Protein AF-A0A6S7K090-F1 (afdb_monomer_lite)

Foldseek 3Di:
DDPPDPPPVVNVVVVLVVVVVVVQVVCVVVVNHCPDQDADPNHRDSPVLLQVVQVVCVHLVNCVVVVVLVVSQVVVVDDPVCPCSSVVSNVSVVD

Secondary structure (DSSP, 8-state):
--------HHHHHHHHHHHHHHHHHHHHHTT----SPPEETTEE--HHHHHHHHHHTTHHHHHHHTTTHHHHHHHTT--TT-TTHHHHHHHHHH-

Structure (mmCIF, N/CA/C/O backbone):
data_AF-A0A6S7K090-F1
#
_entry.id   AF-A0A6S7K090-F1
#
loop_
_atom_site.group_PDB
_atom_site.id
_atom_site.type_symbol
_atom_site.label_atom_id
_atom_site.label_alt_id
_atom_site.label_comp_id
_atom_site.label_asym_id
_atom_site.label_entity_id
_atom_site.label_seq_id
_atom_site.pdbx_PDB_ins_code
_atom_site.Cartn_x
_atom_site.Cartn_y
_atom_site.Cartn_z
_atom_site.occupancy
_atom_site.B_iso_or_equiv
_atom_site.auth_seq_id
_atom_site.auth_comp_id
_atom_site.auth_asym_id
_atom_site.auth_atom_id
_atom_site.pdbx_PDB_model_num
ATOM 1 N N . MET A 1 1 ? -29.541 4.407 -5.573 1.00 39.22 1 MET A N 1
ATOM 2 C CA . MET A 1 1 ? -28.866 4.342 -4.260 1.00 39.22 1 MET A CA 1
ATOM 3 C C . MET A 1 1 ? -27.408 3.984 -4.512 1.00 39.22 1 MET A C 1
ATOM 5 O O . MET A 1 1 ? -27.128 2.824 -4.765 1.00 39.22 1 MET A O 1
ATOM 9 N N . ALA A 1 2 ? -26.508 4.966 -4.581 1.00 41.56 2 ALA A N 1
ATOM 10 C CA . ALA A 1 2 ? -25.066 4.725 -4.714 1.00 41.56 2 ALA A CA 1
ATOM 11 C C . ALA A 1 2 ? -24.297 5.983 -4.275 1.00 41.56 2 ALA A C 1
ATOM 13 O O . ALA A 1 2 ? -23.654 6.654 -5.076 1.00 41.56 2 ALA A O 1
ATOM 14 N N . GLU A 1 3 ? -24.404 6.339 -2.995 1.00 35.50 3 GLU A N 1
ATOM 15 C CA . GLU A 1 3 ? -23.529 7.340 -2.379 1.00 35.50 3 GLU A CA 1
ATOM 16 C C . GLU A 1 3 ? -22.169 6.689 -2.095 1.00 35.50 3 GLU A C 1
ATOM 18 O O . GLU A 1 3 ? -21.863 6.218 -1.001 1.00 35.50 3 GLU A O 1
ATOM 23 N N . GLY A 1 4 ? -21.366 6.589 -3.154 1.00 44.19 4 GLY A N 1
ATOM 24 C CA . GLY A 1 4 ? -20.005 6.070 -3.130 1.00 44.19 4 GLY A CA 1
ATOM 25 C C . GLY A 1 4 ? -19.036 7.043 -2.460 1.00 44.19 4 GLY A C 1
ATOM 26 O O . GLY A 1 4 ? -18.413 7.872 -3.111 1.00 44.19 4 GLY A O 1
ATOM 27 N N . THR A 1 5 ? -18.889 6.880 -1.145 1.00 49.28 5 THR A N 1
ATOM 28 C CA . THR A 1 5 ? -17.651 7.075 -0.369 1.00 49.28 5 THR A CA 1
ATOM 29 C C . THR A 1 5 ? -17.021 8.475 -0.330 1.00 49.28 5 THR A C 1
ATOM 31 O O . THR A 1 5 ? -15.900 8.676 -0.792 1.00 49.28 5 THR A O 1
ATOM 34 N N . ARG A 1 6 ? -17.620 9.396 0.434 1.00 50.12 6 ARG A N 1
ATOM 35 C CA . ARG A 1 6 ? -16.812 10.246 1.330 1.00 50.12 6 ARG A CA 1
ATOM 36 C C . ARG A 1 6 ? -16.534 9.436 2.598 1.00 50.12 6 ARG A C 1
ATOM 38 O O . ARG A 1 6 ? -17.214 9.619 3.601 1.00 50.12 6 ARG A O 1
ATOM 45 N N . LYS A 1 7 ? -15.611 8.467 2.552 1.00 55.78 7 LYS A N 1
ATOM 46 C CA . LYS A 1 7 ? -15.206 7.783 3.791 1.00 55.78 7 LYS A CA 1
ATOM 47 C C . LYS A 1 7 ? -14.554 8.834 4.682 1.00 55.78 7 LYS A C 1
ATOM 49 O O . LYS A 1 7 ? -13.500 9.363 4.335 1.00 55.78 7 LYS A O 1
ATOM 54 N N . ASN A 1 8 ? -15.218 9.175 5.783 1.00 73.50 8 ASN A N 1
ATOM 55 C CA . ASN A 1 8 ? -14.687 10.095 6.778 1.00 73.50 8 ASN A CA 1
ATOM 56 C C . ASN A 1 8 ? -13.266 9.637 7.158 1.00 73.50 8 ASN A C 1
ATOM 58 O O . ASN A 1 8 ? -13.067 8.436 7.361 1.00 73.50 8 ASN A O 1
ATOM 62 N N . PRO A 1 9 ? -12.280 10.544 7.277 1.00 73.38 9 PRO A N 1
ATOM 63 C CA . PRO A 1 9 ? -10.889 10.174 7.564 1.00 73.38 9 PRO A CA 1
ATOM 64 C C . PRO A 1 9 ? -10.753 9.300 8.823 1.00 73.38 9 PRO A C 1
ATOM 66 O O . PRO A 1 9 ? -9.903 8.415 8.884 1.00 73.38 9 PRO A O 1
ATOM 69 N N . LEU A 1 10 ? -11.665 9.471 9.784 1.00 79.00 10 LEU A N 1
ATOM 70 C CA . LEU A 1 10 ? -11.775 8.651 10.991 1.00 79.00 10 LEU A CA 1
ATOM 71 C C . LEU A 1 10 ? -12.123 7.181 10.705 1.00 79.00 10 LEU A C 1
ATOM 73 O O . LEU A 1 10 ? -11.593 6.283 11.352 1.00 79.00 10 LEU A O 1
ATOM 77 N N . GLU A 1 11 ? -13.011 6.910 9.748 1.00 82.50 11 GLU A N 1
ATOM 78 C CA . GLU A 1 11 ? -13.408 5.542 9.395 1.00 82.50 11 GLU A CA 1
ATOM 79 C C . GLU A 1 11 ? -12.286 4.824 8.646 1.00 82.50 11 GLU A C 1
ATOM 81 O O . GLU A 1 11 ? -11.952 3.687 8.978 1.00 82.50 11 GLU A O 1
ATOM 86 N N . TYR A 1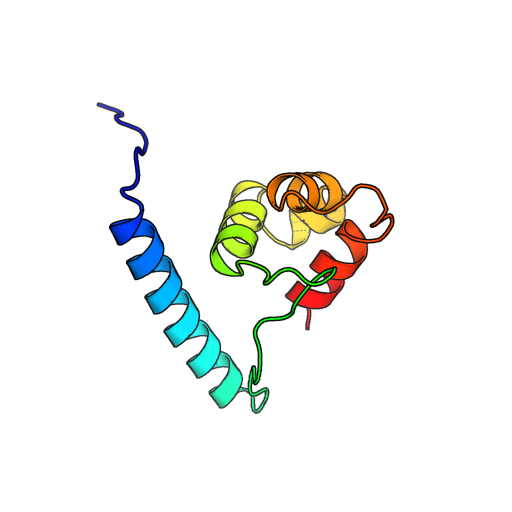 12 ? -11.635 5.523 7.709 1.00 83.00 12 TYR A N 1
ATOM 87 C CA . TYR A 1 12 ? -10.440 5.014 7.036 1.00 83.00 12 TYR A CA 1
ATOM 88 C C . TYR A 1 12 ? -9.353 4.642 8.047 1.00 83.00 12 TYR A C 1
ATOM 90 O O . TYR A 1 12 ? -8.784 3.557 7.971 1.00 83.00 12 TYR A O 1
ATOM 98 N N . GLN A 1 13 ? -9.106 5.507 9.035 1.00 82.62 13 GLN A N 1
ATOM 99 C CA . GLN A 1 13 ? -8.105 5.254 10.067 1.00 82.62 13 GLN A CA 1
ATOM 100 C C . GLN A 1 13 ? -8.454 4.046 10.947 1.00 82.62 13 GLN A 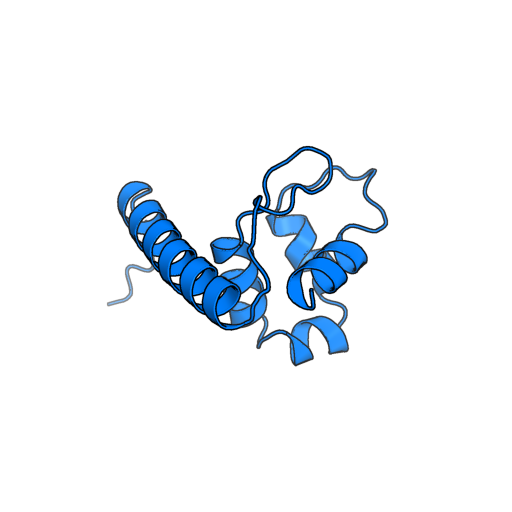C 1
ATOM 102 O O . GLN A 1 13 ? -7.561 3.293 11.335 1.00 82.62 13 GLN A O 1
ATOM 107 N N . ARG A 1 14 ? -9.741 3.820 11.240 1.00 87.88 14 ARG A N 1
ATOM 108 C CA . ARG A 1 14 ? -10.190 2.620 11.964 1.00 87.88 14 ARG A CA 1
ATOM 109 C C . ARG A 1 14 ? -9.934 1.350 11.157 1.00 87.88 14 ARG A C 1
ATOM 111 O O . ARG A 1 14 ? -9.348 0.416 11.700 1.00 87.88 14 ARG A O 1
ATOM 118 N N . GLU A 1 15 ? -10.315 1.329 9.880 1.00 87.62 15 GLU A N 1
ATOM 119 C CA . GLU A 1 15 ? -10.061 0.179 9.000 1.00 87.62 15 GLU A CA 1
ATOM 120 C C . GLU A 1 15 ? -8.558 -0.070 8.812 1.00 87.62 15 GLU A C 1
ATOM 122 O O . GLU A 1 15 ? -8.107 -1.211 8.911 1.00 87.62 15 GLU A O 1
ATOM 127 N N . TYR A 1 16 ? -7.771 0.995 8.625 1.00 87.25 16 TYR A N 1
ATOM 128 C CA . TYR A 1 16 ? -6.310 0.935 8.565 1.00 87.25 16 TYR A CA 1
ATOM 129 C C . TYR A 1 16 ? -5.729 0.297 9.830 1.00 87.25 16 TYR A C 1
ATOM 131 O O . TYR A 1 16 ? -4.959 -0.659 9.743 1.00 87.25 16 TYR A O 1
ATOM 139 N N . ASN A 1 17 ? -6.120 0.776 11.016 1.00 87.56 17 ASN A N 1
ATOM 140 C CA . ASN A 1 17 ? -5.623 0.237 12.281 1.00 87.56 17 ASN A CA 1
ATOM 141 C C . ASN A 1 17 ? -6.006 -1.234 12.471 1.00 87.56 17 ASN A C 1
ATOM 143 O O . ASN A 1 17 ? -5.178 -2.020 12.932 1.00 87.56 17 ASN A O 1
ATOM 147 N N . GLU A 1 18 ? -7.231 -1.621 12.112 1.00 90.44 18 GLU A N 1
ATOM 148 C CA . GLU A 1 18 ? -7.672 -3.011 12.213 1.00 90.44 18 GLU A CA 1
ATOM 149 C C . GLU A 1 18 ? -6.898 -3.920 11.249 1.00 90.44 18 GLU A C 1
ATOM 151 O O . GLU A 1 18 ? -6.412 -4.985 11.646 1.00 90.44 18 GLU A O 1
ATOM 156 N N . PHE A 1 19 ? -6.720 -3.480 10.002 1.00 88.25 19 PHE A N 1
ATOM 157 C CA . PHE A 1 19 ? -5.906 -4.175 9.010 1.00 88.25 19 PHE A CA 1
ATOM 158 C C . PHE A 1 19 ? -4.462 -4.326 9.494 1.00 88.25 19 PHE A C 1
ATOM 160 O O . PHE A 1 19 ? -3.902 -5.421 9.453 1.00 88.25 19 PHE A O 1
ATOM 167 N N . MET A 1 20 ? -3.877 -3.258 10.040 1.00 85.94 20 MET A N 1
ATOM 168 C CA . MET A 1 20 ? -2.524 -3.276 10.588 1.00 85.94 20 MET A CA 1
ATOM 169 C C . MET A 1 20 ? -2.381 -4.191 11.792 1.00 85.94 20 MET A C 1
ATOM 171 O O . MET A 1 20 ? -1.379 -4.896 11.902 1.00 85.94 20 MET A O 1
ATOM 175 N N . TYR A 1 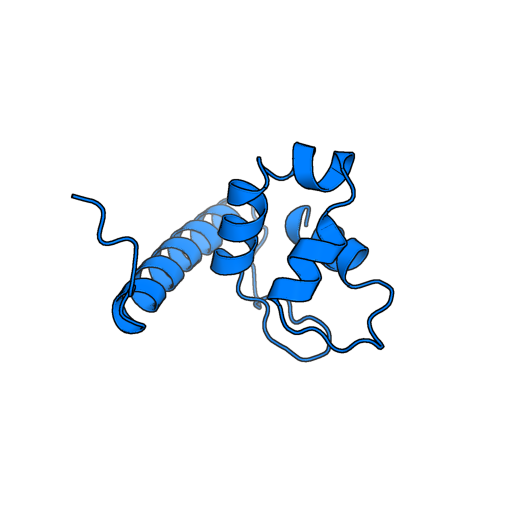21 ? -3.370 -4.220 12.680 1.00 88.25 21 TYR A N 1
ATOM 176 C CA . TYR A 1 21 ? -3.380 -5.134 13.815 1.00 88.25 21 TYR A CA 1
ATOM 177 C C . TYR A 1 21 ? -3.404 -6.597 13.350 1.00 88.25 21 TYR A C 1
ATOM 179 O O . TYR A 1 21 ? -2.585 -7.405 13.796 1.00 88.25 21 TYR A O 1
ATOM 187 N N . LYS A 1 22 ? -4.288 -6.928 12.400 1.00 89.12 22 LYS A N 1
ATOM 188 C CA . LYS A 1 22 ? -4.384 -8.268 11.800 1.00 89.12 22 LYS A CA 1
ATOM 189 C C . LYS A 1 22 ? -3.094 -8.657 11.075 1.00 89.12 22 LYS A C 1
ATOM 191 O O . LYS A 1 22 ? -2.595 -9.761 11.289 1.00 89.12 22 LYS A O 1
ATOM 196 N N . LEU A 1 23 ? -2.523 -7.746 10.284 1.00 85.38 23 LEU A N 1
ATOM 197 C CA . LEU A 1 23 ? -1.280 -7.975 9.549 1.00 85.38 23 LEU A CA 1
ATOM 198 C C . LEU A 1 23 ? -0.109 -8.220 10.504 1.00 85.38 23 LEU A C 1
ATOM 200 O O . LEU A 1 23 ? 0.582 -9.226 10.374 1.00 85.38 23 LEU A O 1
ATOM 204 N N . LYS A 1 24 ? 0.071 -7.361 11.515 1.00 84.25 24 LYS A N 1
ATOM 205 C CA . LYS A 1 24 ? 1.105 -7.542 12.545 1.00 84.25 24 LYS A CA 1
ATOM 206 C C . LYS A 1 24 ? 0.970 -8.893 13.233 1.00 84.25 24 LYS A C 1
ATOM 208 O O . LYS A 1 24 ? 1.960 -9.597 13.369 1.00 84.25 24 LYS A O 1
ATOM 213 N N . ARG A 1 25 ? -0.249 -9.291 13.608 1.00 87.44 25 ARG A N 1
ATOM 214 C CA . ARG A 1 25 ? -0.502 -10.590 14.245 1.00 87.44 25 ARG A CA 1
ATOM 215 C C . ARG A 1 25 ? -0.158 -11.766 13.327 1.00 87.44 25 ARG A C 1
ATOM 217 O O . ARG A 1 25 ? 0.454 -12.725 13.788 1.00 87.44 25 ARG A O 1
ATOM 224 N N . PHE A 1 26 ? -0.516 -11.690 12.045 1.00 84.62 26 PHE A N 1
ATOM 225 C CA . PHE A 1 26 ? -0.170 -12.716 11.056 1.00 84.62 26 PHE A CA 1
ATOM 226 C C . PHE A 1 26 ? 1.347 -12.854 10.894 1.00 84.62 26 PHE A C 1
ATOM 228 O O . PHE A 1 26 ? 1.880 -13.957 10.890 1.00 84.62 26 PHE A O 1
ATOM 235 N N . LEU A 1 27 ? 2.045 -11.728 10.835 1.00 82.69 27 LEU A N 1
ATOM 236 C CA . LEU A 1 27 ? 3.492 -11.656 10.681 1.00 82.69 27 LEU A CA 1
ATOM 237 C C . LEU A 1 27 ? 4.253 -12.128 11.917 1.00 82.69 27 LEU A C 1
ATOM 239 O O . LEU A 1 27 ? 5.194 -12.906 11.798 1.00 82.69 27 LEU A O 1
ATOM 243 N N . THR A 1 28 ? 3.791 -11.752 13.111 1.00 83.88 28 THR A N 1
ATOM 244 C CA . THR A 1 28 ? 4.271 -12.323 14.374 1.00 83.88 28 THR A CA 1
ATOM 245 C C . THR A 1 28 ? 4.069 -13.837 14.400 1.00 83.88 28 THR A C 1
ATOM 247 O O . THR A 1 28 ? 4.967 -14.559 14.810 1.00 83.88 28 THR A O 1
ATOM 250 N N . SER A 1 29 ? 2.934 -14.339 13.901 1.00 86.31 29 SER A N 1
ATOM 251 C CA . SER A 1 29 ? 2.690 -15.783 13.792 1.00 86.31 29 SER A CA 1
ATOM 252 C C . SER A 1 29 ? 3.579 -16.483 12.756 1.00 86.31 29 SER A C 1
ATOM 254 O O . SER A 1 29 ? 3.706 -17.704 12.807 1.00 86.31 29 SER A O 1
ATOM 256 N N . LYS A 1 30 ? 4.155 -15.742 11.805 1.00 79.25 30 LYS A N 1
ATOM 257 C CA . LYS A 1 30 ? 5.057 -16.236 10.753 1.00 79.25 30 LYS A CA 1
ATOM 258 C C . LYS A 1 30 ? 6.541 -16.055 11.102 1.00 79.25 30 LYS A C 1
ATOM 260 O O . LYS A 1 30 ? 7.376 -16.233 10.225 1.00 79.25 30 LYS A O 1
ATOM 265 N N . ASP A 1 31 ? 6.853 -15.685 12.346 1.00 72.25 31 ASP A N 1
ATOM 266 C CA . ASP A 1 31 ? 8.203 -15.330 12.814 1.00 72.25 31 ASP A CA 1
ATOM 267 C C . ASP A 1 31 ? 8.858 -14.182 12.016 1.00 72.25 31 ASP A C 1
ATOM 269 O O . ASP A 1 31 ? 10.070 -13.990 12.008 1.00 72.25 31 ASP A O 1
ATOM 273 N N . MET A 1 32 ? 8.040 -13.361 11.351 1.00 71.56 32 MET A N 1
ATOM 274 C CA . MET A 1 32 ? 8.483 -12.214 10.566 1.00 71.56 32 MET A CA 1
ATOM 275 C C . MET A 1 32 ? 7.991 -10.923 11.218 1.00 71.56 32 MET A C 1
ATOM 277 O O . MET A 1 32 ? 7.081 -10.278 10.705 1.00 71.56 32 MET A O 1
ATOM 281 N N . PRO A 1 33 ? 8.533 -10.507 12.373 1.00 63.66 33 PRO A N 1
ATOM 282 C CA . PRO A 1 33 ? 8.048 -9.313 13.047 1.00 63.66 33 PRO A CA 1
ATOM 283 C C . PRO A 1 33 ? 8.261 -8.081 12.157 1.00 63.66 33 PRO A C 1
ATOM 285 O O . PRO A 1 33 ? 9.392 -7.629 11.964 1.00 63.66 33 PRO A O 1
ATOM 288 N N . MET A 1 34 ? 7.168 -7.498 11.646 1.00 65.38 34 MET A N 1
ATOM 289 C CA . MET A 1 34 ? 7.175 -6.171 11.020 1.00 65.38 34 MET A CA 1
ATOM 290 C C . MET A 1 34 ? 7.526 -5.127 12.091 1.00 65.38 34 MET A C 1
ATOM 292 O O . MET A 1 34 ? 6.658 -4.523 12.720 1.00 65.38 34 MET A O 1
ATOM 296 N N . LYS A 1 35 ? 8.830 -4.951 12.341 1.00 58.06 35 LYS A N 1
ATOM 297 C CA . LYS A 1 35 ? 9.366 -4.002 13.330 1.00 58.06 35 LYS A CA 1
ATOM 298 C C . LYS A 1 35 ? 9.104 -2.546 12.939 1.00 58.06 35 LYS A C 1
ATOM 300 O O . LYS A 1 35 ? 8.984 -1.704 13.823 1.00 58.06 35 LYS A O 1
ATOM 305 N N . LYS A 1 36 ? 9.007 -2.247 11.639 1.00 62.19 36 LYS A N 1
ATOM 306 C CA . LYS A 1 36 ? 8.658 -0.926 11.099 1.00 62.19 36 LYS A CA 1
ATOM 307 C C . LYS A 1 36 ? 7.810 -1.066 9.842 1.00 62.19 36 LYS A C 1
ATOM 309 O O . LYS A 1 36 ? 7.978 -2.028 9.095 1.00 62.19 36 LYS A O 1
ATOM 314 N N . LEU A 1 37 ? 6.933 -0.085 9.624 1.00 68.19 37 LEU A N 1
ATOM 315 C CA . LEU A 1 37 ? 6.318 0.113 8.317 1.00 68.19 37 LEU A CA 1
ATOM 316 C C . LEU A 1 37 ? 7.447 0.317 7.307 1.00 68.19 37 LEU A C 1
ATOM 318 O O . LEU A 1 37 ? 8.399 1.050 7.601 1.00 68.19 37 LEU A O 1
ATOM 322 N N . PRO A 1 38 ? 7.404 -0.366 6.160 1.00 67.25 38 PRO A N 1
ATOM 323 C CA . PRO A 1 38 ? 8.434 -0.177 5.170 1.00 67.25 38 PRO A CA 1
ATOM 324 C C . PRO A 1 38 ? 8.319 1.252 4.628 1.00 67.25 38 PRO A C 1
ATOM 326 O O . PRO A 1 38 ? 7.288 1.663 4.098 1.00 67.25 38 PRO A O 1
ATOM 329 N N . GLN A 1 39 ? 9.377 2.027 4.836 1.00 66.44 39 GLN A N 1
ATOM 330 C CA . GLN A 1 39 ? 9.461 3.405 4.382 1.00 66.44 39 GLN A CA 1
ATOM 331 C C . GLN A 1 39 ? 10.032 3.412 2.967 1.00 66.44 39 GLN A C 1
ATOM 333 O O . GLN A 1 39 ? 11.068 2.793 2.712 1.00 66.44 39 GLN A O 1
ATOM 338 N N . PHE A 1 40 ? 9.373 4.109 2.048 1.00 67.00 40 PHE A N 1
ATOM 339 C CA . PHE A 1 40 ? 9.823 4.216 0.671 1.00 67.00 40 PHE A CA 1
ATOM 340 C C . PHE A 1 40 ? 10.170 5.661 0.334 1.00 67.00 40 PHE A C 1
ATOM 342 O O . PHE A 1 40 ? 9.347 6.557 0.492 1.00 67.00 40 PHE A O 1
ATOM 349 N N . GLY A 1 41 ? 11.418 5.903 -0.073 1.00 62.31 41 GLY A N 1
ATOM 350 C CA . GLY A 1 41 ? 11.899 7.258 -0.367 1.00 62.31 41 GLY A CA 1
ATOM 351 C C . GLY A 1 41 ? 11.817 8.234 0.817 1.00 62.31 41 GLY A C 1
ATOM 352 O O . GLY A 1 41 ? 11.718 9.433 0.591 1.00 62.31 41 GLY A O 1
ATOM 353 N N . GLY A 1 42 ? 11.821 7.741 2.063 1.00 66.88 42 GLY A N 1
ATOM 354 C CA . GLY A 1 42 ? 11.650 8.573 3.263 1.00 66.88 42 GLY A CA 1
ATOM 355 C C . GLY A 1 42 ? 10.193 8.838 3.667 1.00 66.88 42 GLY A C 1
ATOM 356 O O . GLY A 1 42 ? 9.968 9.532 4.652 1.00 66.88 42 GLY A O 1
ATOM 357 N N . GLN A 1 43 ? 9.214 8.261 2.960 1.00 69.12 43 GLN A N 1
ATOM 358 C CA . GLN A 1 43 ? 7.791 8.350 3.293 1.00 69.12 43 GLN A CA 1
ATOM 359 C C . GLN A 1 43 ? 7.243 6.997 3.756 1.00 69.12 43 GLN A C 1
ATOM 361 O O . GLN A 1 43 ? 7.541 5.955 3.166 1.00 69.12 43 GLN A O 1
ATOM 366 N N . ASP A 1 44 ? 6.448 6.996 4.824 1.00 75.94 44 ASP A N 1
ATOM 367 C CA . ASP A 1 44 ? 5.758 5.798 5.294 1.00 75.94 44 ASP A CA 1
ATOM 368 C C . ASP A 1 44 ? 4.769 5.299 4.233 1.00 75.94 44 ASP A C 1
ATOM 370 O O . ASP A 1 44 ? 3.920 6.049 3.744 1.00 75.94 44 ASP A O 1
ATOM 374 N N . ILE A 1 45 ? 4.883 4.022 3.858 1.00 78.31 45 ILE A N 1
ATOM 375 C CA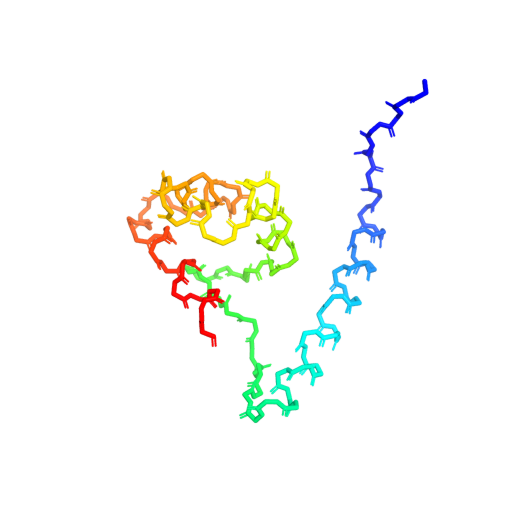 . ILE A 1 45 ? 3.947 3.403 2.921 1.00 78.31 45 ILE A CA 1
ATOM 376 C C . ILE A 1 45 ? 2.692 2.967 3.667 1.00 78.31 45 ILE A C 1
ATOM 378 O O . ILE A 1 45 ? 2.729 2.112 4.555 1.00 78.31 45 ILE A O 1
ATOM 382 N N . ASP A 1 46 ? 1.559 3.515 3.241 1.00 85.00 46 ASP A N 1
ATOM 383 C CA . ASP A 1 46 ? 0.242 3.056 3.661 1.00 85.00 46 ASP A CA 1
ATOM 384 C C . ASP A 1 46 ? -0.062 1.673 3.053 1.00 85.00 46 ASP A C 1
ATOM 386 O O . ASP A 1 46 ? -0.456 1.524 1.894 1.00 85.00 46 ASP A O 1
ATOM 390 N N . LEU A 1 47 ? 0.135 0.630 3.859 1.00 82.81 47 LEU A N 1
ATOM 391 C CA . LEU A 1 47 ? -0.094 -0.761 3.465 1.00 82.81 47 LEU A CA 1
ATOM 392 C C . LEU A 1 47 ? -1.569 -1.066 3.164 1.00 82.81 47 LEU A C 1
ATOM 394 O O . LEU A 1 47 ? -1.852 -1.926 2.330 1.00 82.81 47 LEU A O 1
ATOM 398 N N . TYR A 1 48 ? -2.512 -0.376 3.811 1.00 86.31 48 TYR A N 1
ATOM 399 C CA . TYR A 1 48 ? -3.940 -0.564 3.544 1.00 86.31 48 TYR A CA 1
ATOM 400 C C . TYR A 1 48 ? -4.315 0.037 2.188 1.00 86.31 48 TYR A C 1
ATOM 402 O O . TYR A 1 48 ? -5.003 -0.611 1.397 1.00 86.31 48 TYR A O 1
ATOM 410 N N . LEU A 1 49 ? -3.807 1.234 1.872 1.00 85.06 49 LEU A N 1
ATOM 411 C CA . LEU A 1 49 ? -3.957 1.837 0.550 1.00 85.06 49 LEU A CA 1
ATOM 412 C C . LEU A 1 49 ? -3.311 0.964 -0.526 1.00 85.06 49 LEU A C 1
ATOM 414 O O . LEU A 1 49 ? -3.894 0.786 -1.597 1.00 85.06 49 LEU A O 1
ATOM 418 N N . LEU A 1 50 ? -2.142 0.385 -0.235 1.00 85.56 50 LEU A N 1
ATOM 419 C CA . LEU A 1 50 ? -1.418 -0.489 -1.156 1.00 85.56 50 LEU A CA 1
ATOM 420 C C . LEU A 1 50 ? -2.264 -1.720 -1.458 1.00 85.56 50 LEU A C 1
ATOM 422 O O . LEU A 1 50 ? -2.549 -2.010 -2.619 1.00 85.56 50 LEU A O 1
ATOM 426 N N . TYR A 1 51 ? -2.731 -2.392 -0.405 1.00 87.06 51 TYR A N 1
ATOM 427 C CA . TYR A 1 51 ? -3.596 -3.557 -0.508 1.00 87.06 51 TYR A CA 1
ATOM 428 C C . TYR A 1 51 ? -4.888 -3.243 -1.267 1.00 87.06 51 TYR A C 1
ATOM 430 O O . TYR A 1 51 ? -5.245 -3.982 -2.185 1.00 87.06 51 TYR A O 1
ATOM 438 N N . LYS A 1 52 ? -5.568 -2.132 -0.954 1.00 87.56 52 LYS A N 1
ATOM 439 C CA . LYS A 1 52 ? -6.782 -1.724 -1.673 1.00 87.56 52 LYS A CA 1
ATOM 440 C C . LYS A 1 52 ? -6.513 -1.429 -3.139 1.00 87.56 52 LYS A C 1
ATOM 442 O O . LYS A 1 52 ? -7.284 -1.877 -3.976 1.00 87.56 52 LYS A O 1
ATOM 447 N N . THR A 1 53 ? -5.443 -0.705 -3.454 1.00 88.38 53 THR A N 1
ATOM 448 C CA . THR A 1 53 ? -5.102 -0.352 -4.839 1.00 88.38 53 THR A CA 1
ATOM 449 C C . THR A 1 53 ? -4.787 -1.612 -5.641 1.00 88.38 53 THR A C 1
ATOM 451 O O . THR A 1 53 ? -5.360 -1.823 -6.705 1.00 88.38 53 THR A O 1
ATOM 454 N N . VAL A 1 54 ? -3.954 -2.504 -5.096 1.00 88.12 54 VAL A N 1
ATOM 455 C CA . VAL A 1 54 ? -3.613 -3.784 -5.730 1.00 88.12 54 VAL A CA 1
ATOM 456 C C . VAL A 1 54 ? -4.854 -4.658 -5.906 1.00 88.12 54 VAL A C 1
ATOM 458 O O . VAL A 1 54 ? -5.066 -5.205 -6.982 1.00 88.12 54 VAL A O 1
ATOM 461 N N . THR A 1 55 ? -5.709 -4.754 -4.886 1.00 89.00 55 THR A N 1
ATOM 462 C CA . THR A 1 55 ? -6.963 -5.522 -4.954 1.00 89.00 55 THR A CA 1
ATOM 463 C C . THR A 1 55 ? -7.921 -4.940 -5.994 1.00 89.00 55 THR A C 1
ATOM 465 O O . THR A 1 55 ? -8.498 -5.692 -6.774 1.00 89.00 55 THR A O 1
ATOM 468 N N . ASN A 1 56 ? -8.041 -3.612 -6.068 1.00 88.44 56 ASN A N 1
ATOM 469 C CA . ASN A 1 56 ? -8.880 -2.920 -7.047 1.00 88.44 56 ASN A CA 1
ATOM 470 C C . ASN A 1 56 ? -8.399 -3.134 -8.491 1.00 88.44 56 ASN A C 1
ATOM 472 O O . ASN A 1 56 ? -9.210 -3.224 -9.404 1.00 88.44 56 ASN A O 1
ATOM 476 N N . LEU A 1 57 ? -7.088 -3.278 -8.693 1.00 87.19 57 LEU A N 1
ATOM 477 C CA . LEU A 1 57 ? -6.485 -3.623 -9.985 1.00 87.19 57 LEU A CA 1
ATOM 478 C C . LEU A 1 57 ? -6.582 -5.127 -10.327 1.00 87.19 57 LEU A C 1
ATOM 480 O O . LEU A 1 57 ? -6.068 -5.563 -11.356 1.00 87.19 57 LEU A O 1
ATOM 484 N N . GLY A 1 58 ? -7.249 -5.932 -9.493 1.00 86.69 58 GLY A N 1
ATOM 485 C CA . GLY A 1 58 ? -7.438 -7.373 -9.700 1.00 86.69 58 GLY A CA 1
ATOM 486 C C . GLY A 1 58 ? -6.405 -8.259 -9.001 1.00 86.69 58 GLY A C 1
ATOM 487 O O . GLY A 1 58 ? -6.228 -9.419 -9.367 1.00 86.69 58 GLY A O 1
ATOM 488 N N . GLY A 1 59 ? -5.738 -7.726 -7.980 1.00 88.56 59 GLY A N 1
ATOM 489 C CA . GLY A 1 59 ? -4.830 -8.455 -7.106 1.00 88.56 59 GLY A CA 1
ATOM 490 C C . GLY A 1 59 ? -3.374 -8.440 -7.564 1.00 88.56 59 GLY A C 1
ATOM 491 O O . GLY A 1 59 ? -3.015 -7.969 -8.641 1.00 88.56 59 GLY A O 1
ATOM 492 N N . TRP A 1 60 ? -2.512 -8.992 -6.710 1.00 85.25 60 TRP A N 1
ATOM 493 C CA . TRP A 1 60 ? -1.059 -9.011 -6.897 1.00 85.25 60 TRP A CA 1
ATOM 494 C C . TRP A 1 60 ? -0.619 -9.586 -8.251 1.00 85.25 60 TRP A C 1
ATOM 496 O O . TRP A 1 60 ? 0.232 -9.004 -8.927 1.00 85.25 60 TRP A O 1
ATOM 506 N N . LEU A 1 61 ? -1.196 -10.731 -8.631 1.00 86.75 61 LEU A N 1
ATOM 507 C CA . LEU A 1 61 ? -0.860 -11.440 -9.866 1.00 86.75 61 LEU A CA 1
ATOM 508 C C . LEU A 1 61 ? -1.142 -10.562 -11.081 1.00 86.75 61 LEU A C 1
ATOM 510 O O . LEU A 1 61 ? -0.244 -10.354 -11.888 1.00 86.75 61 LEU A O 1
ATOM 514 N N . LYS A 1 62 ? -2.341 -9.974 -11.148 1.00 90.81 62 LYS A N 1
ATOM 515 C CA . LYS A 1 62 ? -2.753 -9.124 -12.264 1.00 90.81 62 LYS A CA 1
ATOM 516 C C . LYS A 1 62 ? -1.913 -7.855 -12.364 1.00 90.81 62 LYS A C 1
ATOM 518 O O . LYS A 1 62 ? -1.393 -7.555 -13.425 1.00 90.81 62 LYS A O 1
ATOM 523 N N . VAL A 1 63 ? -1.687 -7.158 -11.248 1.00 89.38 63 VAL A N 1
ATOM 524 C CA . VAL A 1 63 ? -0.829 -5.956 -11.231 1.00 89.38 63 VAL A CA 1
ATOM 525 C C . VAL A 1 63 ? 0.599 -6.270 -11.683 1.00 89.38 63 VAL A C 1
ATOM 527 O O . VAL A 1 63 ? 1.239 -5.455 -12.349 1.00 89.38 63 VAL A O 1
ATOM 530 N N . THR A 1 64 ? 1.110 -7.447 -11.319 1.00 86.62 64 THR A N 1
ATOM 531 C CA . THR A 1 64 ? 2.449 -7.895 -11.713 1.00 86.62 64 THR A CA 1
ATOM 532 C C . THR A 1 64 ? 2.523 -8.291 -13.182 1.00 86.62 64 THR A C 1
ATOM 534 O O . THR A 1 64 ? 3.505 -7.932 -13.831 1.00 86.62 64 THR A O 1
ATOM 537 N N . ASP A 1 65 ? 1.506 -8.980 -13.691 1.00 90.12 65 ASP A N 1
ATOM 538 C CA . ASP A 1 65 ? 1.400 -9.412 -15.086 1.00 90.12 65 ASP A CA 1
ATOM 539 C C . ASP A 1 65 ? 1.258 -8.211 -16.037 1.00 90.12 65 ASP A C 1
ATOM 541 O O . ASP A 1 65 ? 2.100 -8.008 -16.912 1.00 90.12 65 ASP A O 1
ATOM 545 N N . ASP A 1 66 ? 0.309 -7.311 -15.753 1.00 87.94 66 ASP A N 1
ATOM 546 C CA . ASP A 1 66 ? 0.072 -6.071 -16.509 1.00 87.94 66 ASP A CA 1
ATOM 547 C C . ASP A 1 66 ? 1.152 -4.989 -16.285 1.00 87.94 66 ASP A C 1
ATOM 549 O O . ASP A 1 66 ? 1.105 -3.913 -16.879 1.00 87.94 66 ASP A O 1
ATOM 553 N N . ARG A 1 67 ? 2.136 -5.216 -15.400 1.00 83.88 67 ARG A N 1
ATOM 554 C CA . ARG A 1 67 ? 3.152 -4.213 -15.003 1.00 83.88 67 ARG A CA 1
ATOM 555 C C . ARG A 1 67 ? 2.548 -2.888 -14.491 1.00 83.88 67 ARG A C 1
ATOM 557 O O . ARG A 1 67 ? 3.201 -1.840 -14.534 1.00 83.88 67 ARG A O 1
ATOM 564 N N . ASN A 1 68 ? 1.354 -2.953 -13.897 1.00 84.94 68 ASN A N 1
ATOM 565 C CA . ASN A 1 68 ? 0.599 -1.816 -13.349 1.00 84.94 68 ASN A CA 1
ATOM 566 C C . ASN A 1 68 ? 1.145 -1.281 -12.014 1.00 84.94 68 ASN A C 1
ATOM 568 O O . ASN A 1 68 ? 0.581 -0.366 -11.416 1.00 84.94 68 ASN A O 1
ATOM 572 N N . TRP A 1 69 ? 2.289 -1.787 -11.555 1.00 85.38 69 TRP A N 1
ATOM 573 C CA . TRP A 1 69 ? 3.009 -1.256 -10.395 1.00 85.38 69 TRP A CA 1
ATOM 574 C C . TRP A 1 69 ? 3.341 0.239 -10.514 1.00 85.38 69 TRP A C 1
ATOM 576 O O . TRP A 1 69 ? 3.431 0.925 -9.497 1.00 85.38 69 TRP A O 1
ATOM 586 N N . HIS A 1 70 ? 3.483 0.761 -11.736 1.00 82.19 70 HIS A N 1
ATOM 587 C CA . HIS A 1 70 ? 3.642 2.198 -11.975 1.00 82.19 70 HIS A CA 1
ATOM 588 C C . HIS A 1 70 ? 2.391 3.001 -11.600 1.00 82.19 70 HIS A C 1
ATOM 590 O O . HIS A 1 70 ? 2.512 4.089 -11.043 1.00 82.19 70 HIS A O 1
ATOM 596 N N . GLU A 1 71 ? 1.198 2.471 -11.868 1.00 82.81 71 GLU A N 1
ATOM 597 C CA . GLU A 1 71 ? -0.067 3.110 -11.499 1.00 82.81 71 GLU A CA 1
ATOM 598 C C . GLU A 1 71 ? -0.274 3.086 -9.984 1.00 82.81 71 GLU A C 1
ATOM 600 O O . GLU A 1 71 ? -0.626 4.099 -9.380 1.00 82.81 71 GLU A O 1
ATOM 605 N N . VAL A 1 72 ? 0.068 1.961 -9.347 1.00 84.50 72 VAL A N 1
ATOM 606 C CA . VAL A 1 72 ? 0.091 1.865 -7.883 1.00 84.50 72 VAL A CA 1
ATOM 607 C C . VAL A 1 72 ? 1.030 2.923 -7.303 1.00 84.50 72 VAL A C 1
ATOM 609 O O . VAL A 1 72 ? 0.618 3.679 -6.433 1.00 84.50 72 VAL A O 1
ATOM 612 N N . ALA A 1 73 ? 2.258 3.043 -7.816 1.00 80.81 73 ALA A N 1
ATOM 613 C CA . ALA A 1 73 ? 3.227 4.036 -7.350 1.00 80.81 73 ALA A CA 1
ATOM 614 C C . ALA A 1 73 ? 2.743 5.488 -7.518 1.00 80.81 73 ALA A C 1
ATOM 616 O O . ALA A 1 73 ? 2.983 6.309 -6.632 1.00 80.81 73 ALA A O 1
ATOM 617 N N . LYS A 1 74 ? 2.026 5.801 -8.608 1.00 79.38 74 LYS A N 1
ATOM 618 C CA . LYS A 1 74 ? 1.415 7.127 -8.817 1.00 79.38 74 LYS A CA 1
ATOM 619 C C . LYS A 1 74 ? 0.422 7.483 -7.710 1.00 79.38 74 LYS A C 1
ATOM 621 O O . LYS A 1 74 ? 0.413 8.624 -7.257 1.00 79.38 74 LYS A O 1
ATOM 626 N N . ASN A 1 75 ? -0.349 6.511 -7.219 1.00 81.19 75 ASN A N 1
ATOM 627 C CA . ASN A 1 75 ? -1.286 6.720 -6.110 1.00 81.19 75 ASN A CA 1
ATOM 628 C C . ASN A 1 75 ? -0.591 7.099 -4.789 1.00 81.19 75 ASN A C 1
ATOM 630 O O . ASN A 1 75 ? -1.199 7.744 -3.939 1.00 81.19 75 ASN A O 1
ATOM 634 N N . PHE A 1 76 ? 0.682 6.732 -4.619 1.00 77.12 76 PHE A N 1
ATOM 635 C CA . PHE A 1 76 ? 1.462 7.017 -3.412 1.00 77.12 76 PHE A CA 1
ATOM 636 C C . PHE A 1 76 ? 2.188 8.371 -3.437 1.00 77.12 76 PHE A C 1
ATOM 638 O O . PHE A 1 76 ? 2.940 8.656 -2.506 1.00 77.12 76 PHE A O 1
ATOM 645 N N . ASN A 1 77 ? 1.964 9.212 -4.463 1.00 68.75 77 ASN A N 1
ATOM 646 C CA . ASN A 1 77 ? 2.650 10.505 -4.643 1.00 68.75 77 ASN A CA 1
ATOM 647 C C . ASN A 1 77 ? 4.176 10.396 -4.445 1.00 68.75 77 ASN A C 1
ATOM 649 O O . ASN A 1 77 ? 4.816 11.271 -3.865 1.00 68.75 77 ASN A O 1
ATOM 653 N N . LEU A 1 78 ? 4.769 9.289 -4.900 1.00 68.31 78 LEU A N 1
ATOM 654 C CA . LEU A 1 78 ? 6.208 9.082 -4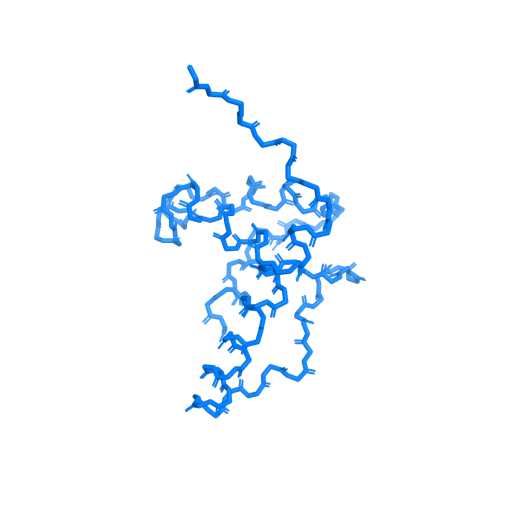.784 1.00 68.31 78 LEU A CA 1
ATOM 655 C C . LEU A 1 78 ? 6.949 10.053 -5.720 1.00 68.31 78 LEU A C 1
ATOM 657 O O . LEU A 1 78 ? 6.473 10.315 -6.830 1.00 68.31 78 LEU A O 1
ATOM 661 N N . PRO A 1 79 ? 8.112 10.590 -5.311 1.00 62.81 79 PRO A N 1
ATOM 662 C CA . PRO A 1 79 ? 8.850 11.548 -6.121 1.00 62.81 79 PRO A CA 1
ATOM 663 C C . PRO A 1 79 ? 9.276 10.943 -7.474 1.00 62.81 79 PRO A C 1
ATOM 665 O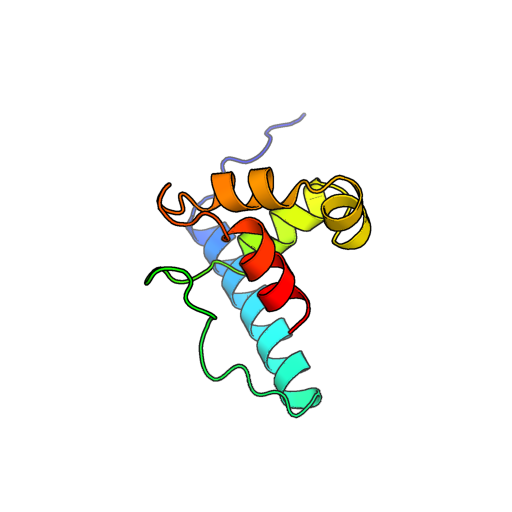 O . PRO A 1 79 ? 9.639 9.767 -7.540 1.00 62.81 79 PRO A O 1
ATOM 668 N N . PRO A 1 80 ? 9.313 11.737 -8.560 1.00 57.53 80 PRO A N 1
ATOM 669 C CA . PRO A 1 80 ? 9.654 11.256 -9.904 1.00 57.53 80 PRO A CA 1
ATOM 670 C C . PRO A 1 80 ? 11.095 10.728 -10.031 1.00 57.53 80 PRO A C 1
ATOM 672 O O . PRO A 1 80 ? 11.377 9.952 -10.939 1.00 57.53 80 PRO A O 1
ATOM 675 N N . SER A 1 81 ? 11.997 11.062 -9.096 1.00 54.50 81 SER A N 1
ATOM 676 C CA . SER A 1 81 ? 13.363 10.498 -9.017 1.00 54.50 81 SER A CA 1
ATOM 677 C C . SER A 1 81 ? 13.399 9.008 -8.671 1.00 54.50 81 SER A C 1
ATOM 679 O O . SER A 1 81 ? 14.457 8.384 -8.616 1.00 54.50 81 SER A O 1
ATOM 681 N N . CYS A 1 82 ? 12.244 8.420 -8.401 1.00 60.41 82 CYS A N 1
ATOM 682 C CA . CYS A 1 82 ? 12.104 7.085 -7.879 1.00 60.41 82 CYS A CA 1
ATOM 683 C C . CYS A 1 82 ? 11.777 6.126 -9.043 1.00 60.41 82 CYS A C 1
ATOM 685 O O . CYS A 1 82 ? 10.722 5.490 -9.078 1.00 60.41 82 CYS A O 1
ATOM 687 N N . LEU A 1 83 ? 12.708 6.039 -10.008 1.00 59.94 83 LEU A N 1
ATOM 688 C CA . LEU A 1 83 ? 12.647 5.217 -11.236 1.00 59.94 83 LEU A CA 1
ATOM 689 C C . LEU A 1 83 ? 12.310 3.736 -10.962 1.00 59.94 83 LEU A C 1
ATOM 691 O O . LEU A 1 83 ? 11.764 3.048 -11.819 1.00 59.94 83 LEU A O 1
ATOM 695 N N . ASN A 1 84 ? 12.564 3.260 -9.738 1.00 70.69 84 ASN A N 1
ATOM 696 C CA . ASN A 1 84 ? 12.322 1.883 -9.306 1.00 70.69 84 ASN A CA 1
ATOM 697 C C . ASN A 1 84 ? 11.176 1.744 -8.286 1.00 70.69 84 ASN A C 1
ATOM 699 O O . ASN A 1 84 ? 11.054 0.689 -7.666 1.00 70.69 84 ASN A O 1
ATOM 703 N N . SER A 1 85 ? 10.314 2.752 -8.112 1.00 75.31 85 SER A N 1
ATOM 704 C CA . SER A 1 85 ? 9.177 2.690 -7.169 1.00 75.31 85 SER A CA 1
ATOM 705 C C . SER A 1 85 ? 8.273 1.491 -7.399 1.00 75.31 85 SER A C 1
ATOM 707 O O . SER A 1 85 ? 7.921 0.779 -6.466 1.00 75.31 85 SER A O 1
ATOM 709 N N . ALA A 1 86 ? 7.941 1.237 -8.664 1.00 78.00 86 ALA A N 1
ATOM 710 C CA . ALA A 1 86 ? 7.126 0.104 -9.071 1.00 78.00 86 ALA A CA 1
ATOM 711 C C . ALA A 1 86 ? 7.765 -1.233 -8.653 1.00 78.00 86 ALA A C 1
ATOM 713 O O . ALA A 1 86 ? 7.122 -2.086 -8.042 1.00 78.00 86 ALA A O 1
ATOM 714 N N . PHE A 1 87 ? 9.060 -1.396 -8.939 1.00 79.75 87 PHE A N 1
ATOM 715 C CA . PHE A 1 87 ? 9.813 -2.594 -8.577 1.00 79.75 87 PHE A CA 1
ATOM 716 C C . PHE A 1 87 ? 9.933 -2.762 -7.063 1.00 79.75 87 PHE A C 1
ATOM 718 O O . PHE A 1 87 ? 9.829 -3.870 -6.546 1.00 79.75 87 PHE A O 1
ATOM 725 N N . ALA A 1 88 ? 10.135 -1.675 -6.334 1.00 78.50 88 ALA A N 1
ATOM 726 C CA . ALA A 1 88 ? 10.311 -1.757 -4.903 1.00 78.50 88 ALA A CA 1
ATOM 727 C C . ALA A 1 88 ? 8.998 -1.973 -4.143 1.00 78.50 88 ALA A C 1
ATOM 729 O O . ALA A 1 88 ? 8.997 -2.755 -3.200 1.00 78.50 88 ALA A O 1
ATOM 730 N N . LEU A 1 89 ? 7.879 -1.380 -4.580 1.00 80.56 89 LEU A N 1
ATOM 731 C CA . LEU A 1 89 ? 6.541 -1.725 -4.077 1.00 80.56 89 LEU A CA 1
ATOM 732 C C . LEU A 1 89 ? 6.246 -3.208 -4.296 1.00 80.56 89 LEU A C 1
ATOM 734 O O . LEU A 1 89 ? 5.755 -3.884 -3.393 1.00 80.56 89 LEU A O 1
ATOM 738 N N . ARG A 1 90 ? 6.622 -3.726 -5.470 1.00 82.44 90 ARG A N 1
ATOM 739 C CA . ARG A 1 90 ? 6.553 -5.155 -5.768 1.00 82.44 90 ARG A CA 1
ATOM 740 C C . ARG A 1 90 ? 7.375 -5.959 -4.748 1.00 82.44 90 ARG A C 1
ATOM 742 O O . ARG A 1 90 ? 6.848 -6.852 -4.096 1.00 82.44 90 ARG A O 1
ATOM 749 N N . GLN A 1 91 ? 8.654 -5.636 -4.567 1.00 79.44 91 GLN A N 1
ATOM 750 C CA . GLN A 1 91 ? 9.508 -6.336 -3.598 1.00 79.44 91 GLN A CA 1
ATOM 751 C C . GLN A 1 91 ? 8.958 -6.270 -2.170 1.00 79.44 91 GLN A C 1
ATOM 753 O O . GLN A 1 91 ? 8.965 -7.279 -1.481 1.00 79.44 91 GLN A O 1
ATOM 758 N N . LEU A 1 92 ? 8.450 -5.114 -1.752 1.00 76.88 92 LEU A N 1
ATOM 759 C CA . LEU A 1 92 ? 7.905 -4.855 -0.422 1.00 76.88 92 LEU A CA 1
ATOM 760 C C . LEU A 1 92 ? 6.630 -5.644 -0.129 1.00 76.88 92 LEU A C 1
ATOM 762 O O . LEU A 1 92 ? 6.434 -6.053 1.004 1.00 76.88 92 LEU A O 1
ATOM 766 N N . TYR A 1 93 ? 5.781 -5.870 -1.130 1.00 77.81 93 TYR A N 1
ATOM 767 C CA . TYR A 1 93 ? 4.548 -6.641 -0.955 1.00 77.81 93 TYR A CA 1
ATOM 768 C C . TYR A 1 93 ? 4.795 -8.159 -0.919 1.00 77.81 93 TYR A C 1
ATOM 770 O O . TYR A 1 93 ? 4.043 -8.890 -0.283 1.00 77.81 93 TYR A O 1
ATOM 778 N N . VAL A 1 94 ? 5.822 -8.649 -1.625 1.00 74.81 94 VAL A N 1
ATOM 779 C CA . VAL A 1 94 ? 6.241 -10.066 -1.570 1.00 74.81 94 VAL A CA 1
ATOM 780 C C . VAL A 1 94 ? 7.081 -10.383 -0.339 1.00 74.81 94 VAL A C 1
ATOM 782 O O . VAL A 1 94 ? 7.180 -11.552 0.033 1.00 74.81 94 VAL A O 1
ATOM 785 N N . ARG A 1 95 ? 7.713 -9.366 0.248 1.00 63.06 95 ARG A N 1
ATOM 786 C CA . ARG A 1 95 ? 8.512 -9.499 1.461 1.00 63.06 95 ARG A CA 1
ATOM 787 C C . ARG A 1 95 ? 7.611 -9.777 2.655 1.00 63.06 95 ARG A C 1
ATOM 789 O O . ARG A 1 95 ? 7.931 -10.764 3.339 1.00 63.06 95 ARG A O 1
#

Radius of gyration: 14.36 Å; chains: 1; bounding box: 42×28×31 Å

pLDDT: mean 76.58, std 12.79, range [35.5, 90.81]

Organism: Paramuricea clavata (NCBI:txid317549)

InterPro domains:
  IPR001606 ARID DNA-binding domain [PF01388] (15-94)
  IPR001606 ARID DNA-binding domain [PS51011] (13-95)
  IPR001606 ARID DNA-binding domain [SM00501] (14-95)
  IPR036431 ARID DNA-binding domain superfamily [G3DSA:1.10.150.60] (2-95)
  IPR036431 ARID DNA-binding domain superfamily [SSF46774] (6-95)
  IPR052406 Chromatin Remodeling Complex Component [PTHR22970] (1-95)

Sequence (95 aa):
MAEGTRKNPLEYQREYNEFMYKLKRFLTSKDMPMKKLPQFGGQDIDLYLLYKTVTNLGGWLKVTDDRNWHEVAKNFNLPPSCLNSAFALRQLYVR